Protein AF-A0A9D8IB69-F1 (afdb_monomer)

Solvent-accessible surface area (backbone atoms only — not comparable to full-atom values): 4958 Å² total; per-residue (Å²): 127,76,63,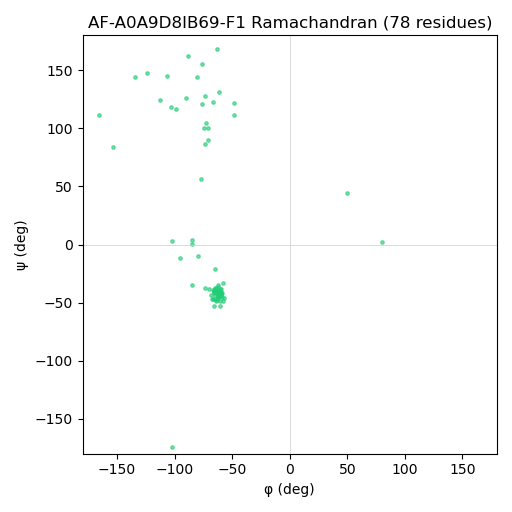63,61,54,53,54,51,52,53,49,54,52,49,54,52,49,53,51,52,53,50,53,45,66,70,46,70,84,49,54,72,67,56,45,48,53,52,48,54,51,54,51,51,53,52,31,60,78,63,53,35,41,84,40,77,46,97,85,73,49,80,44,75,44,66,66,73,94,78,71,84,78,78,77,74,78,86,128

Sequence (80 aa):
MKTNEKMASVSKALSEVWEWKESVYKDIKNMTFEEKRVYFEKGFKEAVEIVKGKIKVNSDGSYSIVKIKKDRKVLDGDGE

Radius of gyration: 20.15 Å; Cα contacts (8 Å, |Δi|>4): 30; chains: 1; bounding box: 64×24×52 Å

Secondary structure (DSSP, 8-state):
-HHHHHHHHHHHHHHHHHHHHHHHHHHHTT--HHHHHHHHHHHHHHHHHHTTEEEEE-TTS-EEEEE--S----------

Structure (mmCIF, N/CA/C/O backbone):
data_AF-A0A9D8IB69-F1
#
_entry.id   AF-A0A9D8IB69-F1
#
loop_
_atom_site.group_PDB
_atom_site.id
_atom_site.type_symbol
_atom_site.label_atom_id
_atom_site.label_alt_id
_atom_site.label_comp_id
_atom_site.label_asym_id
_atom_site.label_entity_id
_atom_site.label_seq_id
_atom_site.pdbx_PDB_ins_code
_atom_site.Cartn_x
_atom_site.Cartn_y
_atom_site.Cartn_z
_atom_site.occupancy
_atom_site.B_iso_or_equiv
_atom_site.auth_seq_id
_atom_site.auth_comp_id
_atom_site.auth_asym_id
_atom_site.auth_atom_id
_atom_site.pdbx_PDB_model_num
ATOM 1 N N . MET A 1 1 ? 35.973 -4.674 -13.010 1.00 52.72 1 MET A N 1
ATOM 2 C CA . MET A 1 1 ? 35.310 -3.469 -12.456 1.00 52.72 1 MET A CA 1
ATOM 3 C C . MET A 1 1 ? 33.771 -3.491 -12.454 1.00 52.72 1 MET A C 1
ATOM 5 O O . MET A 1 1 ? 33.199 -2.595 -11.863 1.00 52.72 1 MET A O 1
ATOM 9 N N . LYS A 1 2 ? 33.069 -4.504 -13.001 1.00 57.50 2 LYS A N 1
ATOM 10 C CA . LYS A 1 2 ? 31.583 -4.531 -13.057 1.00 57.50 2 LYS A CA 1
ATOM 11 C C . LYS A 1 2 ? 30.870 -4.945 -11.752 1.00 57.50 2 LYS A C 1
ATOM 13 O O . LYS A 1 2 ? 29.647 -4.885 -11.671 1.00 57.50 2 LYS A O 1
ATOM 18 N N . THR A 1 3 ? 31.607 -5.429 -10.756 1.00 60.28 3 THR A N 1
ATOM 19 C CA . THR A 1 3 ? 31.061 -5.995 -9.509 1.00 60.28 3 THR A CA 1
ATOM 20 C C . THR A 1 3 ? 30.760 -4.931 -8.450 1.00 60.28 3 THR A C 1
ATOM 22 O O . THR A 1 3 ? 29.759 -5.047 -7.749 1.00 60.28 3 THR A O 1
ATOM 25 N N . ASN A 1 4 ? 31.565 -3.864 -8.380 1.00 61.81 4 ASN A N 1
ATOM 26 C CA . ASN A 1 4 ? 31.401 -2.806 -7.375 1.00 61.81 4 ASN A CA 1
ATOM 27 C C . ASN A 1 4 ? 30.193 -1.900 -7.664 1.00 61.81 4 ASN A C 1
ATOM 29 O O . ASN A 1 4 ? 29.463 -1.550 -6.741 1.00 61.81 4 ASN A O 1
ATOM 33 N N . GLU A 1 5 ? 29.915 -1.590 -8.935 1.00 64.44 5 GLU A N 1
ATOM 34 C CA . GLU A 1 5 ? 28.735 -0.797 -9.322 1.00 64.44 5 GLU A CA 1
ATOM 35 C C . GLU A 1 5 ? 27.418 -1.536 -9.049 1.00 64.44 5 GLU A C 1
ATOM 37 O O . GLU A 1 5 ? 26.456 -0.947 -8.556 1.00 64.44 5 GLU A O 1
ATOM 42 N N . LYS A 1 6 ? 27.379 -2.852 -9.302 1.00 64.38 6 LYS A N 1
ATOM 43 C CA . LYS A 1 6 ? 26.198 -3.675 -9.007 1.00 64.38 6 LYS A CA 1
ATOM 44 C C . LYS A 1 6 ? 25.915 -3.739 -7.505 1.00 64.38 6 LYS A C 1
ATOM 46 O O . LYS A 1 6 ? 24.766 -3.559 -7.114 1.00 64.38 6 LYS A O 1
ATOM 51 N N . MET A 1 7 ? 26.937 -3.923 -6.664 1.00 62.84 7 MET A N 1
ATOM 52 C CA . MET A 1 7 ? 26.759 -3.916 -5.204 1.00 62.84 7 MET A CA 1
ATOM 53 C C . MET A 1 7 ? 26.263 -2.562 -4.678 1.00 62.84 7 MET A C 1
ATOM 55 O O . MET A 1 7 ? 25.344 -2.535 -3.861 1.00 62.84 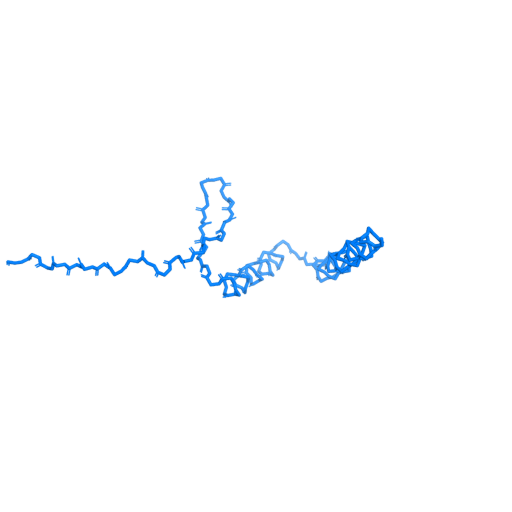7 MET A O 1
ATOM 59 N N . ALA A 1 8 ? 26.781 -1.447 -5.202 1.00 68.06 8 ALA A N 1
ATOM 60 C CA . ALA A 1 8 ? 26.296 -0.112 -4.848 1.00 68.06 8 ALA A CA 1
ATOM 61 C C . ALA A 1 8 ? 24.817 0.098 -5.235 1.00 68.06 8 ALA A C 1
ATOM 63 O O . ALA A 1 8 ? 24.042 0.635 -4.444 1.00 68.06 8 ALA A O 1
ATOM 64 N N . SER A 1 9 ? 24.399 -0.382 -6.413 1.00 70.88 9 SER A N 1
ATOM 65 C CA . SER A 1 9 ? 22.999 -0.286 -6.859 1.00 70.88 9 SER A CA 1
ATOM 66 C C . SER A 1 9 ? 22.031 -1.106 -5.996 1.00 70.88 9 SER A C 1
ATOM 68 O O . SER A 1 9 ? 20.948 -0.629 -5.664 1.00 70.88 9 SER A O 1
ATOM 70 N N . VAL A 1 10 ? 22.440 -2.307 -5.571 1.00 73.62 10 VAL A N 1
ATOM 71 C CA . VAL A 1 10 ? 21.637 -3.168 -4.689 1.00 73.62 10 VAL A CA 1
ATOM 72 C C . VAL A 1 10 ? 21.521 -2.549 -3.300 1.00 73.62 10 VAL A C 1
ATOM 74 O O . VAL A 1 10 ? 20.425 -2.498 -2.749 1.00 73.62 10 VAL A O 1
ATOM 77 N N . SER A 1 11 ? 22.623 -2.023 -2.756 1.00 80.69 11 SER A N 1
ATOM 78 C CA . SER A 1 11 ? 22.609 -1.331 -1.465 1.00 80.69 11 SER A CA 1
ATOM 79 C C . SER A 1 11 ? 21.669 -0.126 -1.482 1.00 80.69 11 SER A C 1
ATOM 81 O O . SER A 1 11 ? 20.914 0.061 -0.534 1.00 80.69 11 SER A O 1
ATOM 83 N N . LYS A 1 12 ? 21.672 0.658 -2.567 1.00 81.88 12 LYS A N 1
ATOM 84 C CA . LYS A 1 12 ? 20.784 1.816 -2.720 1.00 81.88 12 LYS A CA 1
ATOM 85 C C . LYS A 1 12 ? 19.309 1.407 -2.772 1.00 81.88 12 LYS A C 1
ATOM 87 O O . LYS A 1 12 ? 18.506 1.957 -2.029 1.00 81.88 12 LYS A O 1
ATOM 92 N N . ALA A 1 13 ? 18.967 0.411 -3.590 1.00 83.56 13 ALA A N 1
ATOM 93 C CA . ALA A 1 13 ? 17.594 -0.083 -3.689 1.00 83.56 13 ALA A CA 1
ATOM 94 C C . ALA A 1 13 ? 17.074 -0.630 -2.346 1.00 83.56 13 ALA A C 1
ATOM 96 O O . ALA A 1 13 ? 15.920 -0.409 -1.988 1.00 83.56 13 ALA A O 1
ATOM 97 N N . LEU A 1 14 ? 17.926 -1.317 -1.577 1.00 83.19 14 LEU A N 1
ATOM 98 C CA . LEU A 1 14 ? 17.567 -1.803 -0.241 1.00 83.19 14 LEU A CA 1
ATOM 99 C C . LEU A 1 14 ? 17.313 -0.655 0.745 1.00 83.19 14 LEU A C 1
ATOM 101 O O . LEU A 1 14 ? 16.349 -0.724 1.506 1.00 83.19 14 LEU A O 1
ATOM 105 N N . SER A 1 15 ? 18.135 0.398 0.716 1.00 88.12 15 SER A N 1
ATOM 106 C CA . SER A 1 15 ? 17.921 1.595 1.537 1.00 88.12 15 SER A CA 1
ATOM 107 C C . SER A 1 15 ? 16.609 2.300 1.189 1.00 88.12 15 SER A C 1
ATOM 109 O O . SER A 1 15 ? 15.834 2.598 2.091 1.00 88.12 15 SER A O 1
ATOM 111 N N . GLU A 1 16 ? 16.308 2.483 -0.098 1.00 89.19 16 GLU A N 1
ATOM 112 C CA . GLU A 1 16 ? 15.053 3.103 -0.552 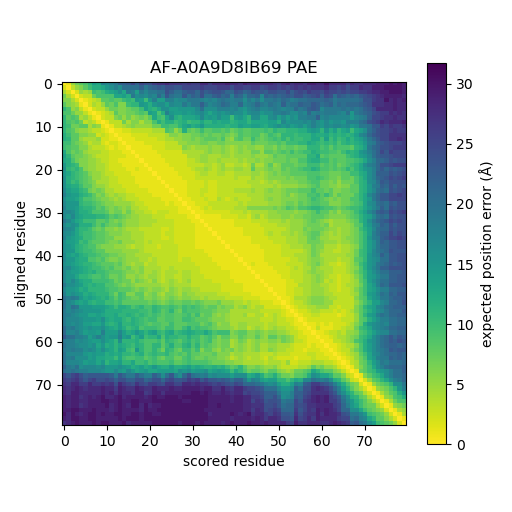1.00 89.19 16 GLU A CA 1
ATOM 113 C C . GLU A 1 16 ? 13.822 2.302 -0.096 1.00 89.19 16 GLU A C 1
ATOM 115 O O . GLU A 1 16 ? 12.850 2.865 0.408 1.00 89.19 16 GLU A O 1
ATOM 120 N N . VAL A 1 17 ? 13.873 0.969 -0.201 1.00 87.31 17 VAL A N 1
ATOM 121 C CA . VAL A 1 17 ? 12.798 0.092 0.294 1.00 87.31 17 VAL A CA 1
ATOM 122 C C . VAL A 1 17 ? 12.646 0.198 1.814 1.00 87.31 17 VAL A C 1
ATOM 124 O O . VAL A 1 17 ? 11.522 0.164 2.322 1.00 87.31 17 VAL A O 1
ATOM 127 N N . TRP A 1 18 ? 13.753 0.332 2.551 1.00 90.12 18 TRP A N 1
ATOM 128 C CA . TRP A 1 18 ? 13.716 0.486 4.005 1.00 90.12 18 TRP A CA 1
ATOM 129 C C . TRP A 1 18 ? 13.070 1.807 4.429 1.00 90.12 18 TRP A C 1
ATOM 131 O O . TRP A 1 18 ? 12.177 1.809 5.278 1.00 90.12 18 TRP A O 1
ATOM 141 N N . GLU A 1 19 ? 13.464 2.914 3.804 1.00 92.81 19 GLU A N 1
ATOM 142 C CA . GLU A 1 19 ? 12.874 4.233 4.051 1.00 92.81 19 GLU A CA 1
ATOM 143 C C . GLU A 1 19 ? 11.379 4.246 3.722 1.00 92.81 19 GLU A C 1
ATOM 145 O O . GLU A 1 19 ? 10.568 4.744 4.508 1.00 92.81 19 GLU A O 1
ATOM 150 N N . TRP A 1 20 ? 10.991 3.623 2.606 1.00 90.12 20 TRP A N 1
ATOM 151 C CA . TRP A 1 20 ? 9.589 3.507 2.221 1.00 90.12 20 TRP A CA 1
ATOM 152 C C . TRP A 1 20 ? 8.774 2.717 3.253 1.00 90.12 20 TRP A C 1
ATOM 154 O O . TRP A 1 20 ? 7.707 3.165 3.678 1.00 90.12 20 TRP A O 1
ATOM 164 N N . LYS A 1 21 ? 9.305 1.585 3.737 1.00 89.06 21 LYS A N 1
ATOM 165 C CA . LYS A 1 21 ? 8.683 0.793 4.811 1.00 89.06 21 LYS A CA 1
ATOM 166 C C . LYS A 1 21 ? 8.496 1.619 6.087 1.00 89.06 21 LYS A C 1
ATOM 168 O O . LYS A 1 21 ? 7.432 1.546 6.704 1.00 89.06 21 LYS A O 1
ATOM 173 N N . GLU A 1 22 ? 9.508 2.381 6.504 1.00 93.12 22 GLU A N 1
ATOM 174 C CA . GLU A 1 22 ? 9.401 3.230 7.694 1.00 93.12 22 GLU A CA 1
ATOM 175 C C . GLU A 1 22 ? 8.377 4.351 7.524 1.00 93.12 22 GLU A C 1
ATOM 177 O O . GLU A 1 22 ? 7.645 4.647 8.470 1.00 93.12 22 GLU A O 1
ATOM 182 N N . SER A 1 23 ? 8.308 4.958 6.339 1.00 92.56 23 SER A N 1
ATOM 183 C CA . SER A 1 23 ? 7.317 5.987 6.025 1.00 92.56 23 SER A CA 1
ATOM 184 C C . SER A 1 23 ? 5.900 5.433 6.147 1.00 92.56 23 SER A C 1
ATOM 186 O O . SER A 1 23 ? 5.106 5.955 6.925 1.00 92.56 23 SER A O 1
ATOM 188 N N . VAL A 1 24 ? 5.611 4.312 5.476 1.00 89.75 24 VAL A N 1
ATOM 189 C CA . VAL A 1 24 ? 4.291 3.663 5.541 1.00 89.75 24 VAL A CA 1
ATOM 190 C C . VAL A 1 24 ? 3.946 3.274 6.978 1.00 89.75 24 VAL A C 1
ATOM 192 O O . VAL A 1 24 ? 2.824 3.494 7.426 1.00 89.75 24 VAL A O 1
ATOM 195 N N . TYR A 1 25 ? 4.906 2.744 7.745 1.00 91.12 25 TYR A N 1
ATOM 196 C CA . TYR A 1 25 ? 4.680 2.429 9.156 1.00 91.12 25 TYR A CA 1
ATOM 197 C C . TYR A 1 25 ? 4.315 3.673 9.979 1.00 91.12 25 TYR A C 1
ATOM 199 O O . TYR A 1 25 ? 3.391 3.621 10.790 1.00 91.12 25 TYR A O 1
ATOM 207 N N . LYS A 1 26 ? 5.015 4.796 9.777 1.00 93.75 26 LYS A N 1
ATOM 208 C CA . LYS A 1 26 ? 4.725 6.060 10.471 1.00 93.75 26 LYS A CA 1
ATOM 209 C C . LYS A 1 26 ? 3.332 6.592 10.133 1.00 93.75 26 LYS A C 1
ATOM 211 O O . LYS A 1 26 ? 2.686 7.098 11.050 1.00 93.75 26 LYS A O 1
ATOM 216 N N . ASP A 1 27 ? 2.872 6.423 8.895 1.00 89.88 27 ASP A N 1
ATOM 217 C CA . ASP A 1 27 ? 1.524 6.812 8.471 1.00 89.88 27 ASP A CA 1
ATOM 218 C C . ASP A 1 27 ? 0.457 5.983 9.197 1.00 89.88 27 ASP A C 1
ATOM 220 O O . ASP A 1 27 ? -0.497 6.527 9.750 1.00 89.88 27 ASP A O 1
ATOM 224 N N . ILE A 1 28 ? 0.634 4.659 9.251 1.00 92.88 28 ILE A N 1
ATOM 225 C CA . ILE A 1 28 ? -0.428 3.749 9.699 1.00 92.88 28 ILE A CA 1
ATOM 226 C C . ILE A 1 28 ? -0.368 3.367 11.184 1.00 92.88 28 ILE A C 1
ATOM 228 O O . ILE A 1 28 ? -1.315 2.763 11.690 1.00 92.88 28 ILE A O 1
ATOM 232 N N . LYS A 1 29 ? 0.722 3.657 11.910 1.00 93.12 29 LYS A N 1
ATOM 233 C CA . LYS A 1 29 ? 0.938 3.137 13.282 1.00 93.12 29 LYS A CA 1
ATOM 234 C C . LYS A 1 29 ? -0.171 3.505 14.273 1.00 93.12 29 LYS A C 1
ATOM 236 O O . LYS A 1 29 ? -0.481 2.699 15.143 1.00 93.12 29 LYS A O 1
ATOM 241 N N . ASN A 1 30 ? -0.782 4.677 14.108 1.00 95.31 30 ASN A N 1
ATOM 242 C CA . ASN A 1 30 ? -1.825 5.192 15.000 1.00 95.31 30 ASN A CA 1
ATOM 243 C C . ASN A 1 30 ? -3.241 5.028 14.423 1.00 95.31 30 ASN A C 1
ATOM 245 O O . ASN A 1 30 ? -4.200 5.471 15.044 1.00 95.31 30 ASN A O 1
ATOM 249 N N . MET A 1 31 ? -3.372 4.408 13.247 1.00 95.00 31 MET A N 1
ATOM 250 C CA . MET A 1 31 ? -4.659 4.162 12.605 1.00 95.00 31 MET A CA 1
ATOM 251 C C . MET A 1 31 ? -5.350 2.931 13.199 1.00 95.00 31 MET A C 1
ATOM 253 O O . MET A 1 31 ? -4.718 1.905 13.501 1.00 95.00 31 MET A O 1
ATOM 257 N N . THR A 1 32 ? -6.672 3.012 13.292 1.00 95.50 32 THR A N 1
ATOM 258 C CA . THR A 1 32 ? -7.559 1.874 13.533 1.00 95.50 32 THR A CA 1
ATOM 259 C C . THR A 1 32 ? -7.489 0.868 12.380 1.00 95.50 32 THR A C 1
ATOM 261 O O . THR A 1 32 ? -6.920 1.126 11.316 1.00 95.50 32 THR A O 1
ATOM 264 N N . PHE A 1 33 ? -8.065 -0.318 12.580 1.00 91.94 33 PHE A N 1
ATOM 265 C CA . PHE A 1 33 ? -8.120 -1.335 11.530 1.00 91.94 33 PHE A CA 1
ATOM 266 C C . PHE A 1 33 ? -8.872 -0.849 10.279 1.00 91.94 33 PHE A C 1
ATOM 268 O O . PHE A 1 33 ? -8.394 -1.059 9.167 1.00 91.94 33 PHE A O 1
ATOM 275 N N . GLU A 1 34 ? -10.001 -0.156 10.450 1.00 93.38 34 GLU A N 1
ATOM 276 C CA . GLU A 1 34 ? -10.781 0.362 9.319 1.00 93.38 34 GLU A CA 1
ATOM 277 C C . GLU A 1 34 ? -10.026 1.441 8.541 1.00 93.38 34 GLU A C 1
ATOM 279 O O . GLU A 1 34 ? -9.993 1.412 7.313 1.00 93.38 34 GLU A O 1
ATOM 284 N N . GLU A 1 35 ? -9.330 2.346 9.227 1.00 92.38 35 GLU A N 1
ATOM 285 C CA . GLU A 1 35 ? -8.498 3.357 8.564 1.00 92.38 35 GLU A CA 1
ATOM 286 C C . GLU A 1 35 ? -7.339 2.718 7.788 1.00 92.38 35 GLU A C 1
ATOM 288 O O . GLU A 1 35 ? -7.066 3.104 6.650 1.00 92.38 35 GLU A O 1
ATOM 293 N N . LYS A 1 36 ? -6.705 1.678 8.350 1.00 91.19 36 LYS A N 1
ATOM 294 C CA . LYS A 1 36 ? -5.681 0.885 7.648 1.00 91.19 36 LYS A CA 1
ATOM 295 C C . LYS A 1 36 ? -6.240 0.203 6.406 1.00 91.19 36 LYS A C 1
ATOM 297 O O . LYS A 1 36 ? -5.567 0.172 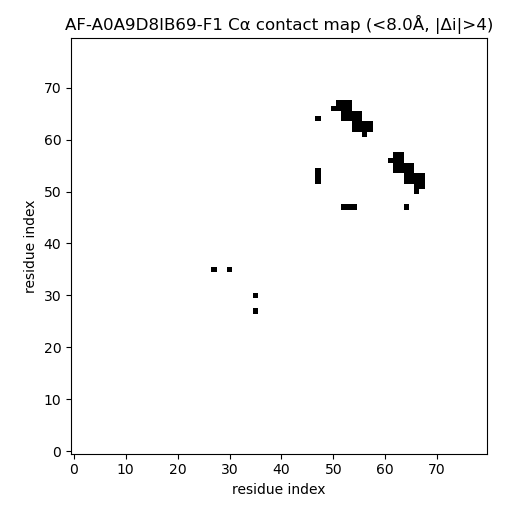5.377 1.00 91.19 36 LYS A O 1
ATOM 302 N N . ARG A 1 37 ? -7.463 -0.327 6.487 1.00 88.88 37 ARG A N 1
ATOM 303 C CA . ARG A 1 37 ? -8.144 -0.949 5.349 1.00 88.88 37 ARG A CA 1
ATOM 304 C C . ARG A 1 37 ? -8.392 0.066 4.238 1.00 88.88 37 ARG A C 1
ATOM 306 O O . ARG A 1 37 ? -8.034 -0.202 3.096 1.00 88.88 37 ARG A O 1
ATOM 313 N N . VAL A 1 38 ? -8.912 1.248 4.569 1.00 91.38 38 VAL A N 1
ATOM 314 C CA . VAL A 1 38 ? -9.136 2.333 3.599 1.00 91.38 38 VAL A CA 1
ATOM 315 C C . VAL A 1 38 ? -7.819 2.810 2.973 1.00 91.38 38 VAL A C 1
ATOM 317 O O . VAL A 1 38 ? -7.749 2.981 1.755 1.00 91.38 38 VAL A O 1
ATOM 320 N N . TYR A 1 39 ? -6.759 2.974 3.774 1.00 90.75 39 TYR A N 1
ATOM 321 C CA . TYR A 1 39 ? -5.419 3.319 3.281 1.00 90.75 39 TYR A CA 1
ATOM 322 C C . TYR A 1 39 ? -4.905 2.276 2.280 1.00 90.75 39 TYR A C 1
ATOM 324 O O . TYR A 1 39 ? -4.475 2.624 1.178 1.00 90.75 39 TYR A O 1
ATOM 332 N N . PHE A 1 40 ? -5.006 0.991 2.635 1.00 88.94 40 PHE A N 1
ATOM 333 C CA . PHE A 1 40 ? -4.617 -0.114 1.763 1.00 88.94 40 PHE A CA 1
ATOM 334 C C . PHE A 1 40 ? -5.432 -0.137 0.466 1.00 88.94 40 PHE A C 1
ATOM 336 O O . PHE A 1 40 ? -4.850 -0.211 -0.613 1.00 88.94 40 PHE A O 1
ATOM 343 N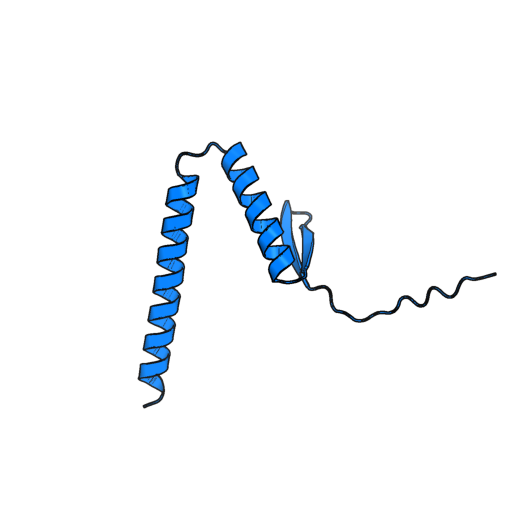 N . GLU A 1 41 ? -6.761 -0.034 0.542 1.00 88.06 41 GLU A N 1
ATOM 344 C CA . GLU A 1 41 ? -7.637 -0.050 -0.635 1.00 88.06 41 GLU A CA 1
ATOM 345 C C . GLU A 1 41 ? -7.323 1.097 -1.603 1.00 88.06 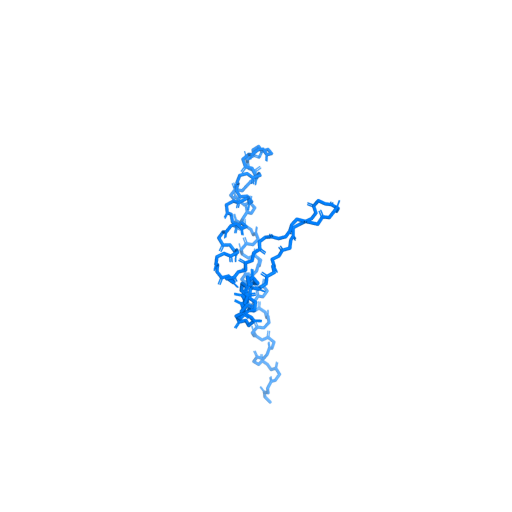41 GLU A C 1
ATOM 347 O O . GLU A 1 41 ? -7.335 0.896 -2.821 1.00 88.06 41 GLU A O 1
ATOM 352 N N . LYS A 1 42 ? -7.005 2.289 -1.082 1.00 90.56 42 LYS A N 1
ATOM 353 C CA . LYS A 1 42 ? -6.595 3.435 -1.900 1.00 90.56 42 LYS A CA 1
ATOM 354 C C . LYS A 1 42 ? -5.262 3.174 -2.603 1.00 90.56 42 LYS A C 1
ATOM 356 O O . LYS A 1 42 ? -5.202 3.263 -3.828 1.00 90.56 42 LYS A O 1
ATOM 361 N N . GLY A 1 43 ? -4.229 2.781 -1.855 1.00 89.06 43 GLY A N 1
ATOM 362 C CA . GLY A 1 43 ? -2.912 2.483 -2.429 1.00 89.06 43 GLY A CA 1
ATOM 363 C C . GLY A 1 43 ? -2.953 1.319 -3.424 1.00 89.06 43 GLY A C 1
ATOM 364 O O . GLY A 1 43 ? -2.272 1.335 -4.447 1.00 89.06 43 GLY A O 1
ATOM 365 N N . PHE A 1 44 ? -3.807 0.325 -3.178 1.00 86.31 44 PHE A N 1
ATOM 366 C CA . PHE A 1 44 ? -3.978 -0.806 -4.079 1.00 86.31 44 PHE A CA 1
ATOM 367 C C . PHE A 1 44 ? -4.669 -0.409 -5.393 1.00 86.31 44 PHE A C 1
ATOM 369 O O . PHE A 1 44 ? -4.254 -0.868 -6.457 1.00 86.31 44 PHE A O 1
ATOM 376 N N . LYS A 1 45 ? -5.665 0.489 -5.356 1.00 87.25 45 LYS A N 1
ATOM 377 C CA . LYS A 1 45 ? -6.269 1.071 -6.570 1.00 87.25 45 LYS A CA 1
ATOM 378 C C . LYS A 1 45 ? -5.251 1.874 -7.381 1.00 87.25 45 LYS A C 1
ATOM 380 O O . LYS A 1 45 ? -5.134 1.646 -8.581 1.00 87.25 45 LYS A O 1
ATOM 385 N N . GLU A 1 46 ? -4.465 2.729 -6.730 1.00 89.81 46 GLU A N 1
ATOM 386 C CA . GLU A 1 46 ? -3.397 3.494 -7.391 1.00 89.81 46 GLU A CA 1
ATOM 387 C C . GLU A 1 46 ? -2.355 2.564 -8.036 1.00 89.81 46 GLU A C 1
ATOM 389 O O . GLU A 1 46 ? -1.980 2.741 -9.196 1.00 89.81 46 GLU A O 1
ATOM 394 N N . ALA A 1 47 ? -1.943 1.500 -7.336 1.00 87.12 47 ALA A N 1
ATOM 395 C CA . ALA A 1 47 ? -1.026 0.503 -7.884 1.00 87.12 47 ALA A CA 1
ATOM 396 C C . ALA A 1 47 ? -1.591 -0.175 -9.144 1.00 87.12 47 ALA A C 1
ATOM 398 O O . ALA A 1 47 ? -0.858 -0.382 -10.113 1.00 87.12 47 ALA A O 1
ATOM 399 N N . VAL A 1 48 ? -2.890 -0.493 -9.155 1.00 87.50 48 VAL A N 1
ATOM 400 C CA . VAL A 1 48 ? -3.589 -1.097 -10.302 1.00 87.50 48 VAL A CA 1
ATOM 401 C C . VAL A 1 48 ? -3.632 -0.148 -11.501 1.00 87.50 48 VAL A C 1
ATOM 403 O O . VAL A 1 48 ? -3.458 -0.601 -12.637 1.00 87.50 48 VAL A O 1
ATOM 406 N N . GLU A 1 49 ? -3.807 1.152 -11.268 1.00 87.56 49 GLU A N 1
ATOM 407 C CA . GLU A 1 49 ? -3.764 2.174 -12.318 1.00 87.56 49 GLU A CA 1
ATOM 408 C C . GLU A 1 49 ? -2.358 2.321 -12.912 1.00 87.56 49 GLU A C 1
ATOM 410 O O . GLU A 1 49 ? -2.198 2.264 -14.136 1.00 87.56 49 GLU A O 1
ATOM 415 N N . ILE A 1 50 ? -1.326 2.412 -12.063 1.00 88.19 50 ILE A N 1
ATOM 416 C CA . ILE A 1 50 ? 0.082 2.548 -12.479 1.00 88.19 50 ILE A CA 1
ATOM 417 C C . ILE A 1 50 ? 0.500 1.387 -13.386 1.00 88.19 50 ILE A C 1
ATOM 419 O O . ILE A 1 50 ? 1.1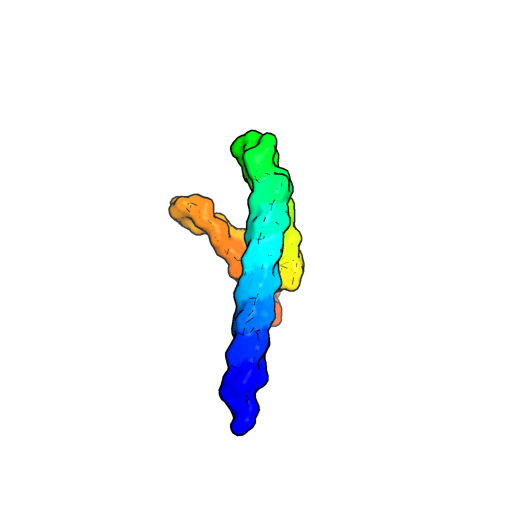11 1.577 -14.440 1.00 88.19 50 ILE A O 1
ATOM 423 N N . VAL A 1 51 ? 0.149 0.162 -12.998 1.00 85.50 51 VAL A N 1
ATOM 424 C CA . VAL A 1 51 ? 0.509 -1.053 -13.745 1.00 85.50 51 VAL A CA 1
ATOM 425 C C . VAL A 1 51 ? -0.468 -1.392 -14.875 1.00 85.50 51 VAL A C 1
ATOM 427 O O . VAL A 1 51 ? -0.261 -2.398 -15.563 1.00 85.50 51 VAL A O 1
ATOM 430 N N . LYS A 1 52 ? -1.516 -0.575 -15.080 1.00 86.44 52 LYS A N 1
ATOM 431 C CA . LYS A 1 52 ? -2.592 -0.783 -16.069 1.00 86.44 52 LYS A CA 1
ATOM 432 C C . LYS A 1 52 ? -3.191 -2.192 -15.986 1.00 86.44 52 LYS A C 1
ATOM 434 O O . LYS A 1 52 ? -3.348 -2.900 -16.987 1.00 86.44 52 LYS A O 1
ATOM 439 N N . GLY A 1 53 ? -3.442 -2.632 -14.758 1.00 86.81 53 GLY A N 1
ATOM 440 C CA . GLY A 1 53 ? -3.953 -3.959 -14.447 1.00 86.81 53 GLY A CA 1
ATOM 441 C C . GLY A 1 53 ? -5.444 -3.974 -14.130 1.00 86.81 53 GLY A C 1
ATOM 442 O O . GLY A 1 53 ? -6.142 -2.969 -14.217 1.00 86.81 53 GLY A O 1
ATOM 443 N N . LYS A 1 54 ? -5.925 -5.145 -13.722 1.00 85.94 54 LYS A N 1
ATOM 444 C CA . LYS A 1 54 ? -7.200 -5.335 -13.028 1.00 85.94 54 LYS A CA 1
ATOM 445 C C . LYS A 1 54 ? -6.956 -6.050 -11.710 1.00 85.94 54 LYS A C 1
ATOM 447 O O . LYS A 1 54 ? -6.068 -6.901 -11.620 1.00 85.94 54 LYS A O 1
ATOM 452 N N . ILE A 1 55 ? -7.779 -5.728 -10.721 1.00 85.75 55 ILE A N 1
ATOM 453 C CA . ILE A 1 55 ? -7.825 -6.464 -9.461 1.00 85.75 55 ILE A CA 1
ATOM 454 C C . ILE A 1 55 ? -8.512 -7.803 -9.710 1.00 85.75 55 ILE A C 1
ATOM 456 O O . ILE A 1 55 ? -9.620 -7.857 -10.241 1.00 85.75 55 ILE A O 1
ATOM 460 N N . LYS A 1 56 ? -7.854 -8.879 -9.294 1.00 86.38 56 LYS A N 1
ATOM 461 C CA . LYS A 1 56 ? -8.444 -10.200 -9.129 1.00 86.38 56 LYS A CA 1
ATOM 462 C C . LYS A 1 56 ? -8.452 -10.524 -7.641 1.00 86.38 56 LYS A C 1
ATOM 464 O O . LYS A 1 56 ? -7.400 -10.499 -7.007 1.00 86.38 56 LYS A O 1
ATOM 469 N N . VAL A 1 57 ? -9.629 -10.830 -7.110 1.00 86.25 57 VAL A N 1
ATOM 470 C CA . VAL A 1 57 ? -9.779 -11.401 -5.768 1.00 86.25 57 VAL A CA 1
ATOM 471 C C . VAL A 1 57 ? -9.723 -12.919 -5.909 1.00 86.25 57 VAL A C 1
ATOM 473 O O . VAL A 1 57 ? -10.429 -13.491 -6.742 1.00 86.25 57 VAL A O 1
ATOM 476 N N . ASN A 1 58 ? -8.835 -13.561 -5.161 1.00 88.88 58 ASN A N 1
ATOM 477 C CA . ASN A 1 58 ? -8.683 -15.010 -5.146 1.00 88.88 58 ASN A CA 1
ATOM 478 C C . ASN A 1 58 ? -9.619 -15.636 -4.101 1.00 88.88 58 ASN A C 1
ATOM 480 O O . ASN A 1 58 ? -10.121 -14.964 -3.201 1.00 88.88 58 ASN A O 1
ATOM 484 N N . SER A 1 59 ? -9.858 -16.942 -4.217 1.00 87.94 59 SER A N 1
ATOM 485 C CA . SER A 1 59 ? -10.769 -17.683 -3.331 1.00 87.94 59 SER A CA 1
ATOM 486 C C . SER A 1 59 ? -10.305 -17.746 -1.873 1.00 87.94 59 SER A C 1
ATOM 488 O O . SER A 1 59 ? -11.118 -17.984 -0.990 1.00 87.94 59 SER A O 1
ATOM 490 N N . ASP A 1 60 ? -9.013 -17.537 -1.622 1.00 89.06 60 ASP A N 1
ATOM 491 C CA . ASP A 1 60 ? -8.411 -17.450 -0.287 1.00 89.06 60 ASP A CA 1
ATOM 492 C C . ASP A 1 60 ? -8.495 -16.036 0.322 1.00 89.06 60 ASP A C 1
ATOM 494 O O . ASP A 1 60 ? -7.949 -15.789 1.394 1.00 89.06 60 ASP A O 1
ATOM 498 N N . GLY A 1 61 ? -9.159 -15.094 -0.360 1.00 79.81 61 GLY A N 1
ATOM 499 C CA . GLY A 1 61 ? -9.273 -13.699 0.064 1.00 79.81 61 GLY A CA 1
ATOM 500 C C . GLY A 1 61 ? -8.049 -12.839 -0.262 1.00 79.81 61 GLY A C 1
ATOM 501 O O . GLY A 1 61 ? -8.042 -11.651 0.062 1.00 79.81 61 GLY A O 1
ATOM 502 N N . SER A 1 62 ? -7.023 -13.394 -0.918 1.00 84.56 62 SER A N 1
ATOM 503 C CA . SER A 1 62 ? -5.871 -12.620 -1.386 1.00 84.56 62 SER A CA 1
ATOM 504 C C . SER A 1 62 ? -6.199 -11.810 -2.645 1.00 84.56 62 SER A C 1
ATOM 506 O O . SER A 1 62 ? -7.087 -12.150 -3.431 1.00 84.56 62 SER A O 1
ATOM 508 N N . TYR A 1 63 ? -5.448 -10.730 -2.863 1.00 83.00 63 TYR A N 1
ATOM 509 C CA . TYR A 1 63 ? -5.579 -9.884 -4.047 1.00 83.00 63 TYR A CA 1
ATOM 510 C C . TYR A 1 63 ? -4.414 -10.106 -5.008 1.00 83.00 63 TYR A C 1
ATOM 512 O O . TYR A 1 63 ? -3.268 -10.307 -4.611 1.00 83.00 63 TYR A O 1
ATOM 520 N N . SER A 1 64 ?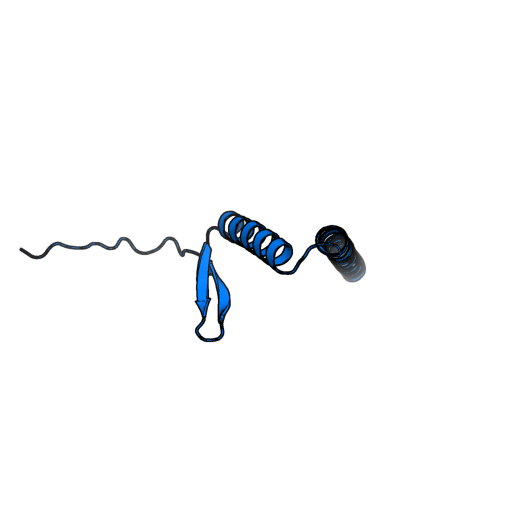 -4.693 -10.033 -6.303 1.00 86.12 64 SER A N 1
ATOM 521 C CA . SER A 1 64 ? -3.690 -10.089 -7.363 1.00 86.12 64 SER A CA 1
ATOM 522 C C . SER A 1 64 ? -3.954 -9.008 -8.398 1.00 86.12 64 SER A C 1
ATOM 524 O O . SER A 1 64 ? -5.101 -8.714 -8.730 1.00 86.12 64 SER A O 1
ATOM 526 N N . ILE A 1 65 ? -2.883 -8.438 -8.942 1.00 87.19 65 ILE A N 1
ATOM 527 C CA . ILE A 1 65 ? -2.963 -7.498 -10.055 1.00 87.19 65 ILE A CA 1
ATOM 528 C C . ILE A 1 65 ? -2.660 -8.257 -11.345 1.00 87.19 65 ILE A C 1
ATOM 530 O O . ILE A 1 65 ? -1.549 -8.746 -11.552 1.00 87.19 65 ILE A O 1
ATOM 534 N N . VAL A 1 66 ? -3.643 -8.331 -12.238 1.00 86.50 66 VAL A N 1
ATOM 535 C CA . VAL A 1 66 ? -3.500 -8.986 -13.542 1.00 86.50 66 VAL A CA 1
ATOM 536 C C . VAL A 1 66 ? -3.332 -7.914 -14.612 1.00 86.50 66 VAL A C 1
ATOM 538 O O . VAL A 1 66 ? -4.228 -7.096 -14.813 1.00 86.50 66 VAL A O 1
ATOM 541 N N . LYS A 1 67 ? -2.192 -7.896 -15.315 1.00 80.62 67 LYS A N 1
ATOM 542 C CA . LYS A 1 67 ? -1.988 -6.982 -16.451 1.00 80.62 67 LYS A CA 1
ATOM 543 C C . LYS A 1 67 ? -3.008 -7.277 -17.544 1.00 80.62 67 LYS A C 1
ATOM 545 O O . LYS A 1 67 ? -3.145 -8.424 -17.973 1.00 80.62 67 LYS A O 1
ATOM 550 N N . ILE A 1 68 ? -3.667 -6.239 -18.046 1.00 73.06 68 ILE A N 1
ATOM 551 C CA . ILE A 1 68 ? -4.509 -6.372 -19.231 1.00 73.06 68 ILE A CA 1
ATOM 552 C C . ILE A 1 68 ? -3.566 -6.533 -20.431 1.00 73.06 68 ILE A C 1
ATOM 554 O O . ILE A 1 68 ? -2.936 -5.570 -20.867 1.00 73.06 68 ILE A O 1
ATOM 558 N N . LYS A 1 69 ? -3.427 -7.754 -20.963 1.00 64.38 69 LYS A N 1
ATOM 559 C CA . LYS A 1 69 ? -2.799 -7.939 -22.278 1.00 64.38 69 LYS A CA 1
ATOM 560 C C . LYS A 1 69 ? -3.722 -7.315 -23.319 1.00 64.38 69 LYS A C 1
ATOM 562 O O . LYS A 1 69 ? -4.891 -7.680 -23.414 1.00 64.38 69 LYS A O 1
ATOM 567 N N . LYS A 1 70 ? -3.197 -6.364 -24.085 1.00 56.50 70 LYS A N 1
ATOM 568 C CA . LYS A 1 70 ? -3.913 -5.679 -25.160 1.00 56.50 70 LYS A CA 1
ATOM 569 C C . LYS A 1 70 ? -3.999 -6.578 -26.400 1.00 56.50 70 LYS A C 1
ATOM 571 O O . LYS A 1 70 ? -3.542 -6.164 -27.442 1.00 56.50 70 LYS A O 1
ATOM 576 N N . ASP A 1 71 ? -4.546 -7.790 -26.282 1.00 53.81 71 ASP A N 1
ATOM 577 C CA . ASP A 1 71 ? -4.771 -8.689 -27.425 1.00 53.81 71 ASP A C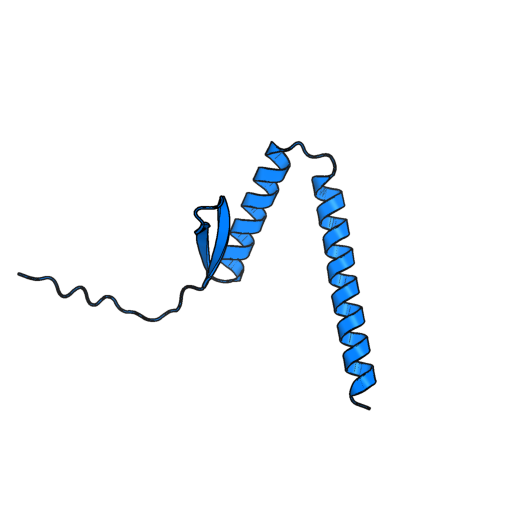A 1
ATOM 578 C C . ASP A 1 71 ? -5.935 -9.657 -27.171 1.00 53.81 71 ASP A C 1
ATOM 580 O O . ASP A 1 71 ? -5.757 -10.809 -26.776 1.00 53.81 71 ASP A O 1
ATOM 584 N N . ARG A 1 72 ? -7.149 -9.170 -27.430 1.00 43.06 72 ARG A N 1
ATOM 585 C CA . ARG A 1 72 ? -8.086 -9.822 -28.353 1.00 43.06 72 ARG A CA 1
ATOM 586 C C . ARG A 1 72 ? -9.196 -8.823 -28.667 1.00 43.06 72 ARG A C 1
ATOM 588 O O . ARG A 1 72 ? -9.994 -8.490 -27.796 1.00 43.06 72 ARG A O 1
ATOM 595 N N . LYS A 1 73 ? -9.243 -8.350 -29.918 1.00 43.59 73 LYS A N 1
ATOM 596 C CA . LYS A 1 73 ? -10.523 -8.019 -30.552 1.00 43.59 73 LYS A CA 1
ATOM 597 C C . LYS A 1 73 ? -11.417 -9.231 -30.304 1.00 43.59 73 LYS A C 1
ATOM 599 O O . LYS A 1 73 ? -11.121 -10.309 -30.818 1.00 43.59 73 LYS A O 1
ATOM 604 N N . VAL A 1 74 ? -12.444 -9.074 -29.486 1.00 43.06 74 VAL A N 1
ATOM 605 C CA . VAL A 1 74 ? -13.593 -9.959 -29.580 1.00 43.06 74 VAL A CA 1
ATOM 606 C C . VAL A 1 74 ? -14.303 -9.480 -30.843 1.00 43.06 74 VAL A C 1
ATOM 608 O O . VAL A 1 74 ? -14.873 -8.394 -30.870 1.00 43.06 74 VAL A O 1
ATOM 611 N N . LEU A 1 75 ? -14.090 -10.194 -31.950 1.00 46.19 75 LEU A N 1
ATOM 612 C CA . LEU A 1 75 ? -15.057 -10.187 -33.037 1.00 46.19 75 LEU A CA 1
ATOM 613 C C . LEU A 1 75 ? -16.213 -11.034 -32.511 1.00 46.19 75 LEU A C 1
ATOM 615 O O . LEU A 1 75 ? -16.210 -12.248 -32.696 1.00 46.19 75 LEU A O 1
ATOM 619 N N . ASP A 1 76 ? -17.133 -10.400 -31.789 1.00 41.31 76 ASP A N 1
ATOM 620 C CA . ASP A 1 76 ? -18.482 -10.933 -31.662 1.00 41.31 76 ASP A CA 1
ATOM 621 C C . ASP A 1 76 ? -19.107 -10.720 -33.042 1.00 41.31 76 ASP A C 1
ATOM 623 O O . ASP A 1 76 ? -19.557 -9.633 -33.397 1.00 41.31 76 ASP A O 1
ATOM 627 N N . GLY A 1 77 ? -18.941 -11.731 -33.896 1.00 40.84 77 GLY A N 1
ATOM 628 C CA . GLY A 1 77 ? -19.774 -11.894 -35.070 1.00 40.84 77 GLY A CA 1
ATOM 629 C C . GLY A 1 77 ? -21.136 -12.314 -34.556 1.00 40.84 77 GLY A C 1
ATOM 630 O O . GLY A 1 77 ? -21.307 -13.471 -34.172 1.00 40.84 77 GLY A O 1
ATOM 631 N N . ASP A 1 78 ? -22.039 -11.342 -34.492 1.00 46.78 78 ASP A N 1
ATOM 632 C CA . ASP A 1 78 ? -23.458 -11.550 -34.260 1.00 46.78 78 ASP A CA 1
ATOM 633 C C . ASP A 1 78 ? -23.956 -12.646 -35.204 1.00 46.78 78 ASP A C 1
ATOM 635 O O . ASP A 1 78 ? -23.796 -12.575 -36.426 1.00 46.78 78 ASP A O 1
ATOM 639 N N . GLY A 1 79 ? -24.503 -13.698 -34.603 1.00 44.91 79 GLY A N 1
ATOM 640 C CA . GLY A 1 79 ? -25.382 -14.605 -35.308 1.00 44.91 79 GLY A CA 1
ATOM 641 C C . GLY A 1 79 ? -26.739 -13.938 -35.464 1.00 44.91 79 GLY A C 1
ATOM 642 O O . GLY A 1 79 ? -27.376 -13.638 -34.460 1.00 44.91 79 GLY A O 1
ATOM 643 N N . GLU A 1 80 ? -27.158 -13.772 -36.713 1.00 40.34 80 GLU A N 1
ATOM 644 C CA . GLU A 1 80 ? -28.542 -13.871 -37.189 1.00 40.34 80 GLU A CA 1
ATOM 645 C C . GLU A 1 80 ? -28.530 -14.516 -38.580 1.00 40.34 80 GLU A C 1
ATOM 647 O O . GLU A 1 80 ? -27.655 -14.150 -39.401 1.00 40.34 80 GLU A O 1
#

Foldseek 3Di:
DVPVVVVVVVVVVVVVVVVVVVVVCVVPVPPDPVVVVVVVVVVVVVVLVVQVFDWDQDPVRDIDTHHPDPDDDPPPPDDD

Mean predicted aligned error: 11.42 Å

pLDDT: mean 78.99, std 16.39, range [40.34, 95.5]

Nearest PDB structures (foldseek):
  1hst-assembly1_A  TM=3.917E-01  e=5.182E+00  Gallus gallus
  7v08-assembly1_m  TM=2.099E-01  e=5.559E+00  Saccharomyces cerevisiae BY4741